Protein AF-A0A2H9L370-F1 (afdb_monomer)

Nearest PDB structures (foldseek):
  6zo7-assembly1_A  TM=7.876E-01  e=3.017E-03  Escherichia coli K-12
  7b5p-assembly1_B  TM=8.192E-01  e=6.310E-03  Escherichia coli
  7oul-assembly1_A  TM=7.999E-01  e=6.628E-03  Escherichia coli K-12
  8p1i-assembly1_A  TM=8.436E-01  e=2.760E-02  Klebsiella pneumoniae subsp. pneumoniae DSM 30104 = JCM 1662 = NBRC 14940
  7oum-assembly1_A  TM=6.818E-01  e=1.256E-02  Escherichia coli K-12

Radius of gyration: 19.91 Å; Cα contacts (8 Å, |Δi|>4): 125; chains: 1; bounding box: 57×33×61 Å

pLDDT: mean 86.35, std 9.6, range [51.0, 97.81]

Secondary structure (DSSP, 8-state):
---SS-----------HHHHHHHHHHHHHHHHHHHHHHHHHHHHHH--HHHHHHHHHHHHHHHHHHHHHHHHTT----HHHHHHHHHHHHHHHHHHHHHHHHHH--SS-TT--HHHHHHHHHHHHHHHHHHHHHHHHHHTTSGGGTTHHHHHHHHHHHHHIIIIIHHH-

Mean predicted aligned error: 7.17 Å

Solvent-accessible surface area (backbone atoms only — not comparable to full-atom values): 9519 Å² total; per-resi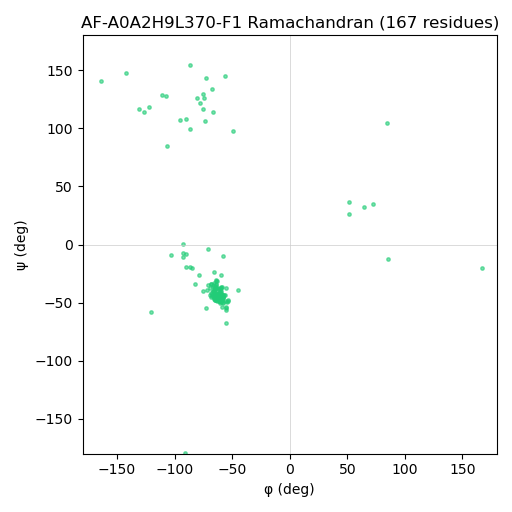due (Å²): 133,87,72,97,62,89,81,79,83,88,76,87,88,85,81,56,69,72,56,53,56,52,48,55,54,49,50,53,54,52,52,51,51,49,52,52,50,50,38,51,52,47,28,68,73,68,72,38,67,69,63,29,50,54,52,52,54,49,50,54,51,44,54,52,50,44,53,48,53,31,59,76,72,68,54,81,81,47,76,37,20,52,55,12,45,52,50,22,52,53,51,47,52,51,46,50,47,46,44,50,49,52,70,62,65,76,86,86,66,93,79,66,53,71,71,54,36,53,51,51,34,51,51,53,47,52,53,53,49,52,52,51,46,59,64,28,57,61,34,51,77,34,68,92,61,61,39,24,43,19,28,52,35,26,47,51,27,40,48,52,32,65,75,48,49,58,79,71,104

Structure (mmCIF, N/CA/C/O backbone):
data_AF-A0A2H9L370-F1
#
_entry.id   AF-A0A2H9L370-F1
#
loop_
_atom_site.group_PDB
_atom_site.id
_atom_site.type_symbol
_atom_site.label_atom_id
_atom_site.label_alt_id
_atom_site.label_comp_id
_atom_site.label_asym_id
_atom_site.label_entity_id
_atom_site.label_seq_id
_atom_site.pdbx_PDB_ins_code
_atom_site.Cartn_x
_atom_site.Cartn_y
_atom_site.Cartn_z
_atom_site.occupancy
_atom_site.B_iso_or_equiv
_atom_site.auth_seq_id
_atom_site.auth_comp_id
_atom_site.auth_asym_id
_atom_site.auth_atom_id
_atom_site.pdbx_PDB_model_num
ATOM 1 N N . GLY A 1 1 ? 30.162 -9.281 -32.960 1.00 61.22 1 GLY A N 1
ATOM 2 C CA . GLY A 1 1 ? 29.847 -10.563 -33.619 1.00 61.22 1 GLY A CA 1
ATOM 3 C C . GLY A 1 1 ? 28.522 -10.426 -34.332 1.00 61.22 1 GLY A C 1
ATOM 4 O O . GLY A 1 1 ? 27.653 -9.742 -33.803 1.00 61.22 1 GLY A O 1
ATOM 5 N N . SER A 1 2 ? 28.379 -10.988 -35.530 1.00 76.44 2 SER A N 1
ATOM 6 C CA . SER A 1 2 ? 27.114 -10.960 -36.270 1.00 76.44 2 SER A CA 1
ATOM 7 C C . SER A 1 2 ? 26.062 -11.806 -35.554 1.00 76.44 2 SER A C 1
ATOM 9 O O . SER A 1 2 ? 26.336 -12.918 -35.107 1.00 76.44 2 SER A O 1
ATOM 11 N N . LEU A 1 3 ? 24.856 -11.258 -35.418 1.00 77.12 3 LEU A N 1
ATOM 12 C CA . LEU A 1 3 ? 23.727 -11.979 -34.844 1.00 77.12 3 LEU A CA 1
ATOM 13 C C . LEU A 1 3 ? 23.202 -12.988 -35.882 1.00 77.12 3 LEU A C 1
ATOM 15 O O . LEU A 1 3 ? 22.948 -12.591 -37.020 1.00 77.12 3 LEU A O 1
ATOM 19 N N . PRO A 1 4 ? 23.022 -14.271 -35.519 1.00 82.19 4 PRO A N 1
ATOM 20 C CA . PRO A 1 4 ? 22.613 -15.327 -36.450 1.00 82.19 4 PRO A CA 1
ATOM 21 C C . PRO A 1 4 ? 21.152 -15.213 -36.920 1.00 82.19 4 PRO A C 1
ATOM 23 O O . PRO A 1 4 ? 20.717 -15.997 -37.759 1.00 82.19 4 PRO A O 1
ATOM 26 N N . VAL A 1 5 ? 20.381 -14.251 -36.397 1.00 85.88 5 VAL A N 1
ATOM 27 C CA . VAL A 1 5 ?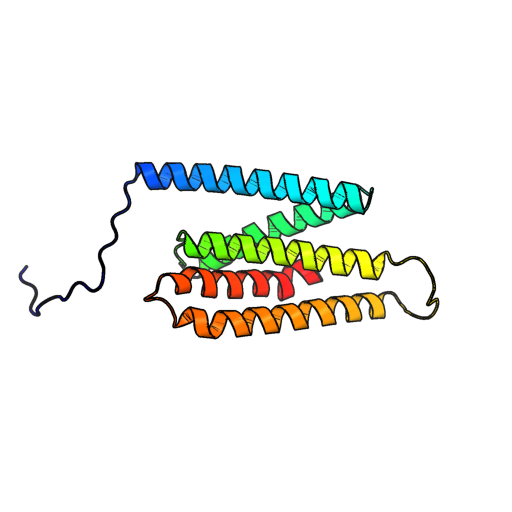 18.959 -14.053 -36.711 1.00 85.88 5 VAL A CA 1
ATOM 28 C C . VAL A 1 5 ? 18.640 -12.556 -36.766 1.00 85.88 5 VAL A C 1
ATOM 30 O O . VAL A 1 5 ? 19.231 -11.761 -36.032 1.00 85.88 5 VAL A O 1
ATOM 33 N N . LYS A 1 6 ? 17.688 -12.160 -37.622 1.00 79.38 6 LYS A N 1
ATOM 34 C CA . LYS A 1 6 ? 17.184 -10.780 -37.679 1.00 79.38 6 LYS A CA 1
ATOM 35 C C . LYS A 1 6 ? 16.438 -10.445 -36.384 1.00 79.38 6 LYS A C 1
ATOM 37 O O . LYS A 1 6 ? 15.387 -11.012 -36.102 1.00 79.38 6 LYS A O 1
ATOM 42 N N . LEU A 1 7 ? 16.988 -9.513 -35.613 1.00 80.81 7 LEU A N 1
ATOM 43 C CA . LEU A 1 7 ? 16.356 -8.965 -34.416 1.00 80.81 7 LEU A CA 1
ATOM 44 C C . LEU A 1 7 ? 15.239 -7.999 -34.823 1.00 80.81 7 LEU A C 1
ATOM 46 O O . LEU A 1 7 ? 15.505 -6.968 -35.435 1.00 80.81 7 LEU A O 1
ATOM 50 N N . ASN A 1 8 ? 13.998 -8.327 -34.463 1.00 80.50 8 ASN A N 1
ATOM 51 C CA . ASN A 1 8 ? 12.894 -7.372 -34.488 1.00 80.50 8 ASN A CA 1
ATOM 52 C C . ASN A 1 8 ? 12.823 -6.690 -33.125 1.00 80.50 8 ASN A C 1
ATOM 54 O O . ASN A 1 8 ? 12.455 -7.307 -32.124 1.00 80.50 8 ASN A O 1
ATOM 58 N N . ILE A 1 9 ? 13.210 -5.419 -33.085 1.00 75.62 9 ILE A N 1
ATOM 59 C CA . ILE A 1 9 ? 13.146 -4.610 -31.873 1.00 75.62 9 ILE A CA 1
ATOM 60 C C . ILE A 1 9 ? 11.675 -4.269 -31.619 1.00 75.62 9 ILE A C 1
ATOM 62 O O . ILE A 1 9 ? 11.087 -3.463 -32.333 1.00 75.62 9 ILE A O 1
ATOM 66 N N . VAL A 1 10 ? 11.078 -4.912 -30.614 1.00 78.25 10 VAL A N 1
ATOM 67 C CA . VAL A 1 10 ? 9.661 -4.726 -30.252 1.00 78.25 10 VAL A CA 1
ATOM 68 C C . VAL A 1 10 ? 9.424 -3.351 -29.619 1.00 78.25 10 VAL A C 1
ATOM 70 O O . VAL A 1 10 ? 8.374 -2.751 -29.831 1.00 78.25 10 VAL A O 1
ATOM 73 N N . LYS A 1 11 ? 10.395 -2.846 -28.847 1.00 63.75 11 LYS A N 1
ATOM 74 C CA . LYS A 1 11 ? 10.346 -1.526 -28.210 1.00 63.75 11 LYS A CA 1
ATOM 75 C C . LYS A 1 11 ? 11.743 -1.105 -27.744 1.00 63.75 11 LYS A C 1
ATOM 77 O O . LYS A 1 11 ? 12.469 -1.936 -27.204 1.00 63.75 11 LYS A O 1
ATOM 82 N N . THR A 1 12 ? 12.082 0.174 -27.905 1.00 72.31 12 THR A N 1
ATOM 83 C CA . THR A 1 12 ? 13.287 0.788 -27.325 1.00 72.31 12 THR A CA 1
ATOM 84 C C . THR A 1 12 ? 12.870 2.020 -26.546 1.00 72.31 12 THR A C 1
ATOM 86 O O . THR A 1 12 ? 12.420 2.996 -27.141 1.00 72.31 12 THR A O 1
ATOM 89 N N . ASP A 1 13 ? 13.047 1.980 -25.231 1.00 69.25 13 ASP A N 1
ATOM 90 C CA . ASP A 1 13 ? 12.846 3.131 -24.360 1.00 69.25 13 ASP A CA 1
ATOM 91 C C . ASP A 1 13 ? 14.220 3.626 -23.885 1.00 69.25 13 ASP A C 1
ATOM 93 O O . ASP A 1 13 ? 15.030 2.845 -23.386 1.00 69.25 13 ASP A O 1
ATOM 97 N N . ALA A 1 14 ? 14.496 4.920 -24.051 1.00 74.31 14 ALA A N 1
ATOM 98 C CA . ALA A 1 14 ? 15.712 5.561 -23.558 1.00 74.31 14 ALA A CA 1
ATOM 99 C C . ALA A 1 14 ? 15.328 6.705 -22.616 1.00 74.31 14 ALA A C 1
ATOM 101 O O . ALA A 1 14 ? 14.663 7.658 -23.021 1.00 74.31 14 ALA A O 1
ATOM 102 N N . ILE A 1 15 ? 15.747 6.610 -21.354 1.00 75.81 15 ILE A N 1
ATOM 103 C CA . ILE A 1 15 ? 15.505 7.632 -20.330 1.00 75.81 15 ILE A CA 1
ATOM 104 C C . ILE A 1 15 ? 16.846 8.279 -19.996 1.00 75.81 15 ILE A C 1
ATOM 106 O O . ILE A 1 15 ? 17.822 7.583 -19.718 1.00 75.81 15 ILE A O 1
ATOM 110 N N . SER A 1 16 ? 16.915 9.612 -20.027 1.00 83.56 16 SER A N 1
ATOM 111 C CA . SER A 1 16 ? 18.153 10.310 -19.681 1.00 83.56 16 SER A CA 1
ATOM 112 C C . SER A 1 16 ? 18.413 10.248 -18.166 1.00 83.56 16 SER A C 1
ATOM 114 O O . SER A 1 16 ? 17.469 10.375 -17.378 1.00 83.56 16 SER A O 1
ATOM 116 N N . PRO A 1 17 ? 19.679 10.113 -17.722 1.00 83.19 17 PRO A N 1
ATOM 117 C CA . PRO A 1 17 ? 20.014 10.070 -16.295 1.00 83.19 17 PRO A CA 1
ATOM 118 C C . PRO A 1 17 ? 19.493 11.283 -15.509 1.00 83.19 17 PRO A C 1
ATOM 120 O O . PRO A 1 17 ? 18.991 11.139 -14.397 1.00 83.19 17 PRO A O 1
ATOM 123 N N . ALA A 1 18 ? 19.527 12.470 -16.125 1.00 86.00 18 ALA A N 1
ATOM 124 C CA . ALA A 1 18 ? 19.007 13.702 -15.533 1.00 86.00 18 ALA A CA 1
ATOM 125 C C . ALA A 1 18 ? 17.484 13.662 -15.299 1.00 86.00 18 ALA A C 1
ATOM 127 O O . ALA A 1 18 ? 16.997 14.240 -14.326 1.00 86.00 18 ALA A O 1
ATOM 128 N N . LEU A 1 19 ? 16.723 12.983 -16.169 1.00 81.38 19 LEU A N 1
ATOM 129 C CA . LEU A 1 19 ? 15.296 12.747 -15.941 1.00 81.38 19 LEU A CA 1
ATOM 130 C C . LEU A 1 19 ? 15.101 11.794 -14.761 1.00 81.38 19 LEU A C 1
ATOM 132 O O . LEU A 1 19 ? 14.298 12.090 -13.884 1.00 81.38 19 LEU A O 1
ATOM 136 N N . GLY A 1 20 ? 15.877 10.706 -14.701 1.00 80.50 20 GLY A N 1
ATOM 137 C CA . GLY A 1 20 ? 15.849 9.735 -13.601 1.00 80.50 20 GLY A CA 1
ATOM 138 C C . GLY A 1 20 ? 16.054 10.374 -12.225 1.00 80.50 20 GLY A C 1
ATOM 139 O O . GLY A 1 20 ? 15.245 10.171 -11.320 1.00 80.50 20 GLY A O 1
ATOM 140 N N . GLU A 1 21 ? 17.080 11.214 -12.073 1.00 84.25 21 GLU A N 1
ATOM 141 C CA . GLU A 1 21 ? 17.347 11.907 -10.804 1.00 84.25 21 GLU A CA 1
ATOM 142 C C . GLU A 1 21 ? 16.198 12.851 -10.409 1.00 84.25 21 GLU A C 1
ATOM 144 O O . GLU A 1 21 ? 15.765 12.873 -9.252 1.00 84.25 21 GLU A O 1
ATOM 149 N N . LYS A 1 22 ? 15.655 13.599 -11.380 1.00 85.69 22 LYS A N 1
ATOM 150 C CA . LYS A 1 22 ? 14.474 14.444 -11.159 1.00 85.69 22 LYS A CA 1
ATOM 151 C C . LYS A 1 22 ? 13.256 13.620 -10.746 1.00 85.69 22 LYS A C 1
ATOM 153 O O . LYS A 1 22 ? 12.515 14.061 -9.871 1.00 85.69 22 LYS A O 1
ATOM 158 N N . PHE A 1 23 ? 13.054 12.435 -11.321 1.00 80.25 23 PHE A N 1
ATOM 159 C CA . PHE A 1 23 ? 11.944 11.558 -10.949 1.00 80.25 23 PHE A CA 1
ATOM 160 C C . PHE A 1 23 ? 12.033 11.103 -9.500 1.00 80.25 23 PHE A C 1
ATOM 162 O O . PHE A 1 23 ? 11.042 11.215 -8.784 1.00 80.25 23 PHE A O 1
ATOM 169 N N . VAL A 1 24 ? 13.207 10.658 -9.049 1.00 80.00 24 VAL A N 1
ATOM 170 C CA . VAL A 1 24 ? 13.396 10.233 -7.655 1.00 80.00 24 VAL A CA 1
ATOM 171 C C . VAL A 1 24 ? 13.106 11.394 -6.703 1.00 80.00 24 VAL A C 1
ATOM 173 O O . VAL A 1 24 ? 12.309 11.245 -5.777 1.00 80.00 24 VAL A O 1
ATOM 176 N N . LYS A 1 25 ? 13.670 12.579 -6.969 1.00 85.81 25 LYS A N 1
ATOM 177 C CA . LYS A 1 25 ? 13.423 13.784 -6.157 1.00 85.81 25 LYS A CA 1
ATOM 178 C C . LYS A 1 25 ? 11.938 14.155 -6.104 1.00 85.81 25 LYS A C 1
ATOM 180 O O . LYS A 1 25 ? 11.407 14.405 -5.023 1.00 85.81 25 LYS A O 1
ATOM 185 N N . ASN A 1 26 ? 11.258 14.143 -7.249 1.00 84.44 26 ASN A N 1
ATOM 186 C CA . ASN A 1 26 ? 9.833 14.456 -7.324 1.00 84.44 26 ASN A CA 1
ATOM 187 C C . ASN A 1 26 ? 8.975 13.405 -6.609 1.00 84.44 26 ASN A C 1
ATOM 189 O O . ASN A 1 26 ? 8.030 13.776 -5.921 1.00 84.44 26 ASN A O 1
ATOM 193 N N . ALA A 1 27 ? 9.305 12.116 -6.728 1.00 79.25 27 ALA A N 1
ATOM 194 C CA . ALA A 1 27 ? 8.589 11.040 -6.048 1.00 79.25 27 ALA A CA 1
ATOM 195 C C . ALA A 1 27 ? 8.666 11.193 -4.522 1.00 79.25 27 ALA A C 1
ATOM 197 O O . ALA A 1 27 ? 7.640 11.095 -3.850 1.00 79.25 27 ALA A O 1
ATOM 198 N N . PHE A 1 28 ? 9.846 11.520 -3.981 1.00 82.19 28 PHE A N 1
ATOM 199 C CA . PHE A 1 28 ? 10.003 11.822 -2.555 1.00 82.19 28 PHE A CA 1
ATOM 200 C C . PHE A 1 28 ? 9.178 13.038 -2.125 1.00 82.19 28 PHE A C 1
ATOM 202 O O . PHE A 1 28 ? 8.483 12.981 -1.112 1.00 82.19 28 PHE A O 1
ATOM 209 N N . PHE A 1 29 ? 9.221 14.126 -2.898 1.00 85.25 29 PHE A N 1
ATOM 210 C CA . PHE A 1 29 ? 8.477 15.344 -2.578 1.00 85.25 29 PHE A CA 1
ATOM 211 C C . PHE A 1 29 ? 6.955 15.124 -2.601 1.00 85.25 29 PHE A C 1
ATOM 213 O O . PHE A 1 29 ? 6.257 15.508 -1.664 1.00 85.25 29 PHE A O 1
ATOM 220 N N . ILE A 1 30 ? 6.443 14.454 -3.637 1.00 83.38 30 ILE A N 1
ATOM 221 C CA . ILE A 1 30 ? 5.019 14.118 -3.769 1.00 83.38 30 ILE A CA 1
ATOM 222 C C . ILE A 1 30 ? 4.589 13.153 -2.660 1.00 83.38 30 ILE A C 1
ATOM 224 O O . ILE A 1 30 ? 3.546 13.366 -2.047 1.00 83.38 30 ILE A O 1
ATOM 228 N N . GLY A 1 31 ? 5.394 12.128 -2.363 1.00 79.75 31 GLY A N 1
ATOM 229 C CA . GLY A 1 31 ? 5.116 11.184 -1.280 1.00 79.75 31 GLY A CA 1
ATOM 230 C C . GLY A 1 31 ? 5.023 11.876 0.082 1.00 79.75 31 GLY A C 1
ATOM 231 O O . GLY A 1 31 ? 4.083 11.630 0.836 1.00 79.75 31 GLY A O 1
ATOM 232 N N . PHE A 1 32 ? 5.939 12.806 0.366 1.00 84.12 32 PHE A N 1
ATOM 233 C CA . PHE A 1 32 ? 5.895 13.614 1.585 1.00 84.12 32 PHE A CA 1
ATOM 234 C C . PHE A 1 32 ? 4.625 14.473 1.663 1.00 84.12 32 PHE A C 1
ATOM 236 O O . PHE A 1 32 ? 3.931 14.451 2.679 1.00 84.12 32 PHE A O 1
ATOM 243 N N . LEU A 1 33 ? 4.277 15.184 0.584 1.00 86.69 33 LEU A N 1
ATOM 244 C CA . LEU A 1 33 ? 3.048 15.982 0.532 1.00 86.69 33 LEU A CA 1
ATOM 245 C C . LEU A 1 33 ? 1.787 15.128 0.707 1.00 86.69 33 LEU A C 1
ATOM 247 O O . LEU A 1 33 ? 0.861 15.559 1.391 1.00 86.69 33 LEU A O 1
ATOM 251 N N . ALA A 1 34 ? 1.754 13.922 0.136 1.00 83.12 34 ALA A N 1
ATOM 252 C CA . ALA A 1 34 ? 0.637 12.997 0.294 1.00 83.12 34 ALA A CA 1
ATOM 253 C C . ALA A 1 34 ? 0.466 12.562 1.758 1.00 83.12 34 ALA A C 1
ATOM 255 O O . ALA A 1 34 ? -0.644 12.634 2.283 1.00 83.12 34 ALA A O 1
ATOM 256 N N . ILE A 1 35 ? 1.556 12.193 2.444 1.00 82.19 35 ILE A N 1
ATOM 257 C CA . ILE A 1 35 ? 1.523 11.824 3.870 1.00 82.19 35 ILE A CA 1
ATOM 258 C C . ILE A 1 35 ? 1.029 12.996 4.726 1.00 82.19 35 ILE A C 1
ATOM 260 O O . ILE A 1 35 ? 0.164 12.812 5.583 1.00 82.19 35 ILE A O 1
ATOM 264 N N . VAL A 1 36 ? 1.537 14.209 4.483 1.00 85.19 36 VAL A N 1
ATOM 265 C CA . VAL A 1 36 ? 1.105 15.412 5.214 1.00 85.19 36 VAL A CA 1
ATOM 266 C C . VAL A 1 36 ? -0.369 15.722 4.948 1.00 85.19 36 VAL A C 1
ATOM 268 O O . VAL A 1 36 ? -1.109 16.003 5.888 1.00 85.19 36 VAL A O 1
ATOM 271 N N . GLY A 1 37 ? -0.814 15.639 3.692 1.00 87.19 37 GLY A N 1
ATOM 272 C CA . GLY A 1 37 ? -2.205 15.885 3.313 1.00 87.19 37 GLY A CA 1
ATOM 273 C C . GLY A 1 37 ? -3.173 14.891 3.956 1.00 87.19 37 GLY A C 1
ATOM 274 O O . GLY A 1 37 ? -4.171 15.304 4.547 1.00 87.19 37 GLY A O 1
ATOM 275 N N . VAL A 1 38 ? -2.845 13.596 3.909 1.00 84.62 38 VAL A N 1
ATOM 276 C CA . VAL A 1 38 ? -3.623 12.538 4.571 1.00 84.62 38 VAL A CA 1
ATOM 277 C C . VAL A 1 38 ? -3.672 12.766 6.079 1.00 84.62 38 VAL A C 1
ATOM 279 O O . VAL A 1 38 ? -4.758 12.785 6.653 1.00 84.62 38 VAL A O 1
ATOM 282 N N . SER A 1 39 ? -2.516 12.992 6.709 1.00 82.75 39 SER A N 1
ATOM 283 C CA . SER A 1 39 ? -2.408 13.273 8.146 1.00 82.75 39 SER A CA 1
ATOM 284 C C . SER A 1 39 ? -3.307 14.435 8.563 1.00 82.75 39 SER A C 1
ATOM 286 O O . SER A 1 39 ? -4.085 14.323 9.509 1.00 82.75 39 SER A O 1
ATOM 288 N N . LEU A 1 40 ? -3.265 15.536 7.811 1.00 86.94 40 LEU A N 1
ATOM 289 C CA . LEU A 1 40 ? -4.054 16.724 8.106 1.00 86.94 40 LEU A CA 1
ATOM 290 C C . LEU A 1 40 ? -5.558 16.450 7.998 1.00 86.94 40 LEU A C 1
ATOM 292 O O . LEU A 1 40 ? -6.307 16.827 8.896 1.00 86.94 40 LEU A O 1
ATOM 296 N N . ILE A 1 41 ? -6.006 15.764 6.945 1.00 86.81 41 ILE A N 1
ATOM 297 C CA . ILE A 1 41 ? -7.425 15.419 6.771 1.00 86.81 41 ILE A CA 1
ATOM 298 C C . ILE A 1 41 ? -7.901 14.479 7.885 1.00 86.81 41 ILE A C 1
ATOM 300 O O . ILE A 1 41 ? -8.925 14.746 8.515 1.00 86.81 41 ILE A O 1
ATOM 304 N N . VAL A 1 42 ? -7.145 13.418 8.176 1.00 84.50 42 VAL A N 1
ATOM 305 C CA . VAL A 1 42 ? -7.461 12.462 9.248 1.00 84.50 42 VAL A CA 1
ATOM 306 C C . VAL A 1 42 ? -7.531 13.176 10.598 1.00 84.50 42 VAL A C 1
ATOM 308 O O . VAL A 1 42 ? -8.496 13.004 11.346 1.00 84.50 42 VAL A O 1
ATOM 311 N N . PHE A 1 43 ? -6.558 14.034 10.900 1.00 85.00 43 PHE A N 1
ATOM 312 C CA . PHE A 1 43 ? -6.559 14.816 12.130 1.00 85.00 43 PHE A CA 1
ATOM 313 C C . PHE A 1 43 ? -7.779 15.743 12.227 1.00 85.00 43 PHE A C 1
ATOM 315 O O . PHE A 1 43 ? -8.398 15.818 13.290 1.00 85.00 43 PHE A O 1
ATOM 322 N N . LEU A 1 44 ? -8.169 16.414 11.138 1.00 86.56 44 LEU A N 1
ATOM 323 C CA . LEU A 1 44 ? -9.340 17.297 11.124 1.00 86.56 44 LEU A CA 1
ATOM 324 C C . LEU A 1 44 ? -10.658 16.544 11.359 1.00 86.56 44 LEU A C 1
ATOM 326 O O . LEU A 1 44 ? -11.532 17.068 12.055 1.00 86.56 44 LEU A O 1
ATOM 330 N N . ILE A 1 45 ? -10.790 15.333 10.810 1.00 83.06 45 ILE A N 1
ATOM 331 C CA . ILE A 1 45 ? -11.991 14.495 10.947 1.00 83.06 45 ILE A CA 1
ATOM 332 C C . ILE A 1 45 ? -12.090 13.923 12.364 1.00 83.06 45 ILE A C 1
ATOM 334 O O . ILE A 1 45 ? -13.092 14.122 13.051 1.00 83.06 45 ILE A O 1
ATOM 338 N N . TYR A 1 46 ? -11.041 13.243 12.829 1.00 82.88 46 TYR A N 1
ATOM 339 C CA . TYR A 1 46 ? -11.080 12.509 14.096 1.00 82.88 46 TYR A CA 1
ATOM 340 C C . TYR A 1 46 ? -10.779 13.381 15.318 1.00 82.88 46 TYR A C 1
ATOM 342 O O . TYR A 1 46 ? -11.112 12.999 16.442 1.00 82.88 46 TYR A O 1
ATOM 350 N N . ARG A 1 47 ? -10.125 14.536 15.124 1.00 82.38 47 ARG A N 1
ATOM 351 C CA . ARG A 1 47 ? -9.656 15.454 16.182 1.00 82.38 47 ARG A CA 1
ATOM 352 C C . ARG A 1 47 ? -8.833 14.763 17.277 1.00 82.38 47 ARG A C 1
ATOM 354 O O . ARG A 1 47 ? -8.795 15.216 18.419 1.00 82.38 47 ARG A O 1
ATOM 361 N N . ARG A 1 48 ? -8.182 13.649 16.933 1.00 82.69 48 ARG A N 1
ATOM 362 C CA . ARG A 1 48 ? -7.380 12.807 17.829 1.00 82.69 48 ARG A CA 1
ATOM 363 C C . ARG A 1 48 ? -6.032 12.537 17.183 1.00 82.69 48 ARG A C 1
ATOM 365 O O . ARG A 1 48 ? -5.954 11.898 16.137 1.00 82.69 48 ARG A O 1
ATOM 372 N N . ILE A 1 49 ? -4.975 13.013 17.834 1.00 83.88 49 ILE A N 1
ATOM 373 C CA . ILE A 1 49 ? -3.594 12.882 17.351 1.00 83.88 49 ILE A CA 1
ATOM 374 C C . ILE A 1 49 ? -3.168 11.409 17.306 1.00 83.88 49 ILE A C 1
ATOM 376 O O . ILE A 1 49 ? -2.490 11.000 16.372 1.00 83.88 49 ILE A O 1
ATOM 380 N N . GLU A 1 50 ? -3.620 10.608 18.272 1.00 87.06 50 GLU A N 1
ATOM 381 C CA . GLU A 1 50 ? -3.296 9.181 18.403 1.00 87.06 50 GLU A CA 1
ATOM 382 C C . GLU A 1 50 ? -3.636 8.391 17.129 1.00 87.06 50 GLU A C 1
ATOM 384 O O . GLU A 1 50 ? -2.784 7.694 16.591 1.00 87.06 50 GLU A O 1
ATOM 389 N N . ILE A 1 51 ? -4.849 8.568 16.594 1.00 85.19 51 ILE A N 1
ATOM 390 C CA . ILE A 1 51 ? -5.324 7.871 15.385 1.00 85.19 51 ILE A CA 1
ATOM 391 C C . ILE A 1 51 ? -4.515 8.310 14.164 1.00 85.19 51 ILE A C 1
ATOM 393 O O . ILE A 1 51 ? -4.069 7.482 13.373 1.00 85.19 51 ILE A O 1
ATOM 397 N N . SER A 1 52 ? -4.284 9.619 14.036 1.00 87.19 52 SER A N 1
ATOM 398 C CA . SER A 1 52 ? -3.508 10.172 12.929 1.00 87.19 52 SER A CA 1
ATOM 399 C C . SER A 1 52 ? -2.071 9.651 12.922 1.00 87.19 52 SER A C 1
ATOM 401 O O . SER A 1 52 ? -1.547 9.333 11.858 1.00 87.19 52 SER A O 1
ATOM 403 N N . LEU A 1 53 ? -1.428 9.548 14.090 1.00 89.25 53 LEU A N 1
ATOM 404 C CA . LEU A 1 53 ? -0.069 9.017 14.202 1.00 89.25 53 LEU A CA 1
ATOM 405 C C . LEU A 1 53 ? -0.012 7.528 13.860 1.00 89.25 53 LEU A C 1
ATOM 407 O O . LEU A 1 53 ? 0.867 7.133 13.093 1.00 89.25 53 LEU A O 1
ATOM 411 N N . SER A 1 54 ? -0.951 6.722 14.368 1.00 91.12 54 SER A N 1
ATOM 412 C CA . SER A 1 54 ? -1.020 5.293 14.040 1.00 91.12 54 SER A CA 1
ATOM 413 C C . SER A 1 54 ? -1.159 5.070 12.534 1.00 91.12 54 SER A C 1
ATOM 415 O O . SER A 1 54 ? -0.430 4.256 11.973 1.00 91.12 54 SER A O 1
ATOM 417 N N . ILE A 1 55 ? -2.017 5.846 11.862 1.00 90.62 55 ILE A N 1
ATOM 418 C CA . ILE A 1 55 ? -2.210 5.760 10.406 1.00 90.62 55 ILE A CA 1
ATOM 419 C C . ILE A 1 55 ? -0.902 6.044 9.656 1.00 90.62 55 ILE A C 1
ATOM 421 O O . ILE A 1 55 ? -0.480 5.272 8.796 1.00 90.62 55 ILE A O 1
ATOM 425 N N . ILE A 1 56 ? -0.207 7.127 10.013 1.00 89.81 56 ILE A N 1
ATOM 426 C CA . ILE A 1 56 ? 1.045 7.523 9.349 1.00 89.81 56 ILE A CA 1
ATOM 427 C C . ILE A 1 56 ? 2.130 6.459 9.530 1.00 89.81 56 ILE A C 1
ATOM 429 O O . ILE A 1 56 ? 2.815 6.114 8.566 1.00 89.81 56 ILE A O 1
ATOM 433 N N . ILE A 1 57 ? 2.292 5.937 10.748 1.00 92.19 57 ILE A N 1
ATOM 434 C CA . ILE A 1 57 ? 3.299 4.910 11.045 1.00 92.19 57 ILE A CA 1
ATOM 435 C C . ILE A 1 57 ? 3.028 3.655 10.210 1.00 92.19 57 ILE A C 1
ATOM 437 O O . ILE A 1 57 ? 3.951 3.128 9.582 1.00 92.19 57 ILE A O 1
ATOM 441 N N . THR A 1 58 ? 1.771 3.215 10.141 1.00 93.31 58 THR A N 1
ATOM 442 C CA . THR A 1 58 ? 1.390 2.034 9.362 1.00 93.31 58 THR A CA 1
ATOM 443 C C . THR A 1 58 ? 1.587 2.248 7.864 1.00 93.31 58 THR A C 1
ATOM 445 O O . THR A 1 58 ? 2.100 1.354 7.193 1.00 93.31 58 THR A O 1
ATOM 448 N N . VAL A 1 59 ? 1.270 3.433 7.334 1.00 91.06 59 VAL A N 1
ATOM 449 C CA . VAL A 1 59 ? 1.525 3.774 5.923 1.00 91.06 59 VAL A CA 1
ATOM 450 C C . VAL A 1 59 ? 3.020 3.749 5.600 1.00 91.06 59 VAL A C 1
ATOM 452 O O . VAL A 1 59 ? 3.421 3.188 4.581 1.00 91.06 59 VAL A O 1
ATOM 455 N N . ILE A 1 60 ? 3.870 4.314 6.462 1.00 91.44 60 ILE A N 1
ATOM 456 C CA . ILE A 1 60 ? 5.327 4.283 6.258 1.00 91.44 60 ILE A CA 1
ATOM 457 C C . ILE A 1 60 ? 5.833 2.835 6.256 1.00 91.44 60 ILE A C 1
ATOM 459 O O . ILE A 1 60 ? 6.602 2.454 5.370 1.00 91.44 60 ILE A O 1
ATOM 463 N N . ALA A 1 61 ? 5.377 2.017 7.209 1.00 94.00 61 ALA A N 1
ATOM 464 C CA . ALA A 1 61 ? 5.724 0.601 7.266 1.00 94.00 61 ALA A CA 1
ATOM 465 C C . ALA A 1 61 ? 5.259 -0.155 6.010 1.00 94.00 61 ALA A C 1
ATOM 467 O O . ALA A 1 61 ? 6.020 -0.943 5.451 1.00 94.00 61 ALA A O 1
ATOM 468 N N . GLU A 1 62 ? 4.051 0.122 5.518 1.00 94.25 62 GLU A N 1
ATOM 469 C CA . GLU A 1 62 ? 3.521 -0.468 4.288 1.00 94.25 62 GLU A CA 1
ATOM 470 C C . GLU A 1 62 ? 4.389 -0.134 3.075 1.00 94.25 62 GLU A C 1
ATOM 472 O O . GLU A 1 62 ? 4.768 -1.039 2.333 1.00 94.25 62 GLU A O 1
ATOM 477 N N . VAL A 1 63 ? 4.783 1.130 2.899 1.00 91.62 63 VAL A N 1
ATOM 478 C CA . VAL A 1 63 ? 5.678 1.524 1.800 1.00 91.62 63 VAL A CA 1
ATOM 479 C C . VAL A 1 63 ? 7.004 0.770 1.877 1.00 91.62 63 VAL A C 1
ATOM 481 O O . VAL A 1 63 ? 7.465 0.242 0.864 1.00 91.62 63 VAL A O 1
ATOM 484 N N . ILE A 1 64 ? 7.601 0.663 3.067 1.00 93.69 64 ILE A N 1
ATOM 485 C CA . ILE A 1 64 ? 8.849 -0.087 3.268 1.00 93.69 64 ILE A CA 1
ATOM 486 C C . ILE A 1 64 ? 8.663 -1.562 2.895 1.00 93.69 64 ILE A C 1
ATOM 488 O O . ILE A 1 64 ? 9.514 -2.122 2.205 1.00 93.69 64 ILE A O 1
ATOM 492 N N . LEU A 1 65 ? 7.557 -2.191 3.300 1.00 95.25 65 LEU A N 1
ATOM 493 C CA . LEU A 1 65 ? 7.275 -3.590 2.976 1.00 95.25 65 LEU A CA 1
ATOM 494 C C . LEU A 1 65 ? 7.067 -3.801 1.474 1.00 95.25 65 LEU A C 1
ATOM 496 O O . LEU A 1 65 ? 7.604 -4.758 0.921 1.00 95.25 65 LEU A O 1
ATOM 500 N N . ILE A 1 66 ? 6.351 -2.904 0.794 1.00 93.06 66 ILE A N 1
ATOM 501 C CA . ILE A 1 66 ? 6.146 -2.978 -0.660 1.00 93.06 66 ILE A CA 1
ATOM 502 C C . ILE A 1 66 ? 7.485 -2.878 -1.395 1.00 93.06 66 ILE A C 1
ATOM 504 O O . ILE A 1 66 ? 7.770 -3.693 -2.276 1.00 93.06 66 ILE A O 1
ATOM 508 N N . LEU A 1 67 ? 8.329 -1.916 -1.011 1.00 92.19 67 LEU A N 1
ATOM 509 C CA . LEU A 1 67 ? 9.672 -1.764 -1.575 1.00 92.19 67 LEU A CA 1
ATOM 510 C C . LEU A 1 67 ? 10.568 -2.965 -1.243 1.00 92.19 67 LEU A C 1
ATOM 512 O O . LEU A 1 67 ? 11.331 -3.410 -2.098 1.00 92.19 67 LEU A O 1
ATOM 516 N N . GLY A 1 68 ? 10.446 -3.527 -0.039 1.00 94.12 68 GLY A N 1
ATOM 517 C CA . GLY A 1 68 ? 11.149 -4.737 0.378 1.00 94.12 68 GLY A CA 1
ATOM 518 C C . GLY A 1 68 ? 10.765 -5.948 -0.471 1.00 94.12 68 GLY A C 1
ATOM 519 O O . GLY A 1 68 ? 11.642 -6.644 -0.977 1.00 94.12 68 GLY A O 1
ATOM 520 N N . VAL A 1 69 ? 9.468 -6.166 -0.708 1.00 93.69 69 VAL A N 1
ATOM 521 C CA . VAL A 1 69 ? 8.984 -7.233 -1.598 1.00 93.69 69 VAL A CA 1
ATOM 522 C C . VAL A 1 69 ? 9.481 -7.014 -3.024 1.00 93.69 69 VAL A C 1
ATOM 524 O O . VAL A 1 69 ? 9.979 -7.958 -3.635 1.00 93.69 69 VAL A O 1
ATOM 527 N N . ALA A 1 70 ? 9.408 -5.782 -3.538 1.00 90.56 70 ALA A N 1
ATOM 528 C CA . ALA A 1 70 ? 9.925 -5.448 -4.863 1.00 90.56 70 ALA A CA 1
ATOM 529 C C . ALA A 1 70 ? 11.430 -5.749 -4.982 1.00 90.56 70 ALA A C 1
ATOM 531 O O . ALA A 1 70 ? 11.855 -6.353 -5.967 1.00 90.56 70 ALA A O 1
ATOM 532 N N . ALA A 1 71 ? 12.221 -5.406 -3.962 1.00 91.75 71 ALA A N 1
ATOM 533 C CA . ALA A 1 71 ? 13.649 -5.705 -3.914 1.00 91.75 71 ALA A CA 1
ATOM 534 C C . ALA A 1 71 ? 13.932 -7.217 -3.868 1.00 91.75 71 ALA A C 1
ATOM 536 O O . ALA A 1 71 ? 14.815 -7.688 -4.583 1.00 91.75 71 ALA A O 1
ATOM 537 N N . LEU A 1 72 ? 13.165 -7.988 -3.088 1.00 93.69 72 LEU A N 1
ATOM 538 C CA . LEU A 1 72 ? 13.337 -9.443 -2.965 1.00 93.69 72 LEU A CA 1
ATOM 539 C C . LEU A 1 72 ? 13.092 -10.186 -4.282 1.00 93.69 72 LEU A C 1
ATOM 541 O O . LEU A 1 72 ? 13.785 -11.158 -4.575 1.00 93.69 72 LEU A O 1
ATOM 545 N N . ILE A 1 73 ? 12.121 -9.738 -5.078 1.00 91.50 73 ILE A N 1
ATOM 546 C CA . ILE A 1 73 ? 11.785 -10.373 -6.362 1.00 91.50 73 ILE A CA 1
ATOM 547 C C . ILE A 1 73 ? 12.534 -9.753 -7.555 1.00 91.50 73 ILE A C 1
ATOM 549 O O . ILE A 1 73 ? 12.316 -10.171 -8.691 1.00 91.50 73 ILE A O 1
ATOM 553 N N . GLY A 1 74 ? 13.385 -8.747 -7.323 1.00 87.62 74 GLY A N 1
ATOM 554 C CA . GLY A 1 74 ? 14.091 -8.023 -8.384 1.00 87.62 74 GLY A CA 1
ATOM 555 C C . GLY A 1 74 ? 13.159 -7.232 -9.312 1.00 87.62 74 GLY A C 1
ATOM 556 O O . GLY A 1 74 ? 13.428 -7.115 -10.508 1.00 87.62 74 GLY A O 1
ATOM 557 N N . TRP A 1 75 ? 12.038 -6.727 -8.791 1.00 87.75 75 TRP A N 1
ATOM 558 C CA . TRP A 1 75 ? 11.071 -5.958 -9.571 1.00 87.75 75 TRP A CA 1
ATOM 559 C C . TRP A 1 75 ? 11.557 -4.528 -9.796 1.00 87.75 75 TRP A C 1
ATOM 561 O O . TRP A 1 75 ? 11.769 -3.772 -8.849 1.00 87.75 75 TRP A O 1
ATOM 571 N N . ASN A 1 76 ? 11.683 -4.133 -11.062 1.00 84.06 76 ASN A N 1
ATOM 572 C CA . ASN A 1 76 ? 12.021 -2.760 -11.416 1.00 84.06 76 ASN A CA 1
ATOM 573 C C . ASN A 1 76 ? 10.812 -1.845 -11.205 1.00 84.06 76 ASN A C 1
ATOM 575 O O . ASN A 1 76 ? 9.738 -2.078 -11.758 1.00 84.06 76 ASN A O 1
ATOM 579 N N . ILE A 1 77 ? 11.007 -0.778 -10.433 1.00 84.00 77 ILE A N 1
ATOM 580 C CA . ILE A 1 77 ? 9.977 0.227 -10.179 1.00 84.00 77 ILE A CA 1
ATOM 581 C C . ILE A 1 77 ? 10.038 1.273 -11.291 1.00 84.00 77 ILE A C 1
ATOM 583 O O . ILE A 1 77 ? 10.881 2.170 -11.280 1.00 84.00 77 ILE A O 1
ATOM 587 N N . ASP A 1 78 ? 9.145 1.136 -12.266 1.00 85.31 78 ASP A N 1
ATOM 588 C CA . ASP A 1 78 ? 8.902 2.144 -13.292 1.00 85.31 78 ASP A CA 1
ATOM 589 C C . ASP A 1 78 ? 7.796 3.131 -12.866 1.00 85.31 78 ASP A C 1
ATOM 591 O O . ASP A 1 78 ? 7.234 3.060 -11.772 1.00 85.31 78 ASP A O 1
ATOM 595 N N . ILE A 1 79 ? 7.476 4.089 -13.737 1.00 83.31 79 ILE A N 1
ATOM 596 C CA . ILE A 1 79 ? 6.470 5.127 -13.455 1.00 83.31 79 ILE A CA 1
ATOM 597 C C . ILE A 1 79 ? 5.092 4.505 -13.175 1.00 83.31 79 ILE A C 1
ATOM 599 O O . ILE A 1 79 ? 4.365 4.969 -12.295 1.00 83.31 79 ILE A O 1
ATOM 603 N N . ALA A 1 80 ? 4.742 3.438 -13.895 1.00 88.12 80 ALA A N 1
ATOM 604 C CA . ALA A 1 80 ? 3.483 2.732 -13.707 1.00 88.12 80 ALA A CA 1
ATOM 605 C C . ALA A 1 80 ? 3.445 2.027 -12.340 1.00 88.12 80 ALA A C 1
ATOM 607 O O . ALA A 1 80 ? 2.445 2.123 -11.627 1.00 88.12 80 ALA A O 1
ATOM 608 N N . ALA A 1 81 ? 4.542 1.385 -11.934 1.00 89.44 81 ALA A N 1
ATOM 609 C CA . ALA A 1 81 ? 4.681 0.778 -10.616 1.00 89.44 81 ALA A CA 1
ATOM 610 C C . ALA A 1 81 ? 4.534 1.813 -9.488 1.00 89.44 81 ALA A C 1
ATOM 612 O O . ALA A 1 81 ? 3.809 1.554 -8.530 1.00 89.44 81 ALA A O 1
ATOM 613 N N . ILE A 1 82 ? 5.130 3.007 -9.617 1.00 88.31 82 ILE A N 1
ATOM 614 C CA . ILE A 1 82 ? 4.974 4.093 -8.626 1.00 88.31 82 ILE A CA 1
ATOM 615 C C . ILE A 1 82 ? 3.500 4.471 -8.452 1.00 88.31 82 ILE A C 1
ATOM 617 O O . ILE A 1 82 ? 3.028 4.590 -7.322 1.00 88.31 82 ILE A O 1
ATOM 621 N N . ALA A 1 83 ? 2.749 4.611 -9.548 1.00 89.44 83 ALA A N 1
ATOM 622 C CA . ALA A 1 83 ? 1.311 4.863 -9.465 1.00 89.44 83 ALA A CA 1
ATOM 623 C C . ALA A 1 83 ? 0.576 3.728 -8.726 1.00 89.44 83 ALA A C 1
ATOM 625 O O . ALA A 1 83 ? -0.332 3.992 -7.937 1.00 89.44 83 ALA A O 1
ATOM 626 N N . GLY A 1 84 ? 1.009 2.479 -8.913 1.00 92.62 84 GLY A N 1
ATOM 627 C CA . GLY A 1 84 ? 0.464 1.332 -8.190 1.00 92.62 84 GLY A CA 1
ATOM 628 C C . GLY A 1 84 ? 0.733 1.381 -6.682 1.00 92.62 84 GLY A C 1
ATOM 629 O O . GLY A 1 84 ? -0.165 1.072 -5.899 1.00 92.62 84 GLY A O 1
ATOM 630 N N . ILE A 1 85 ? 1.921 1.842 -6.271 1.00 91.88 85 ILE A N 1
ATOM 631 C CA . ILE A 1 85 ? 2.265 2.081 -4.856 1.00 91.88 85 ILE A CA 1
ATOM 632 C C . ILE A 1 85 ? 1.364 3.170 -4.264 1.00 91.88 85 ILE A C 1
ATOM 634 O O . ILE A 1 85 ? 0.836 2.995 -3.171 1.00 91.88 85 ILE A O 1
ATOM 638 N N . ILE A 1 86 ? 1.144 4.272 -4.988 1.00 89.75 86 ILE A N 1
ATOM 639 C CA . ILE A 1 86 ? 0.274 5.368 -4.530 1.00 89.75 86 ILE A CA 1
ATOM 640 C C . ILE A 1 86 ? -1.158 4.870 -4.294 1.00 89.75 86 ILE A C 1
ATOM 642 O O . ILE A 1 86 ? -1.765 5.221 -3.283 1.00 89.75 86 ILE A O 1
ATOM 646 N N . ILE A 1 87 ? -1.684 4.016 -5.179 1.00 92.88 87 ILE A N 1
ATOM 647 C CA . ILE A 1 87 ? -2.999 3.392 -4.977 1.00 92.88 87 ILE A CA 1
ATOM 648 C C . ILE A 1 87 ? -3.012 2.497 -3.741 1.00 92.88 87 ILE A C 1
ATOM 650 O O . ILE A 1 87 ? -3.958 2.577 -2.960 1.00 92.88 87 ILE A O 1
ATOM 654 N N . ALA A 1 88 ? -1.976 1.679 -3.538 1.00 93.62 88 ALA A N 1
ATOM 655 C CA . ALA A 1 88 ? -1.886 0.829 -2.354 1.00 93.62 88 ALA A CA 1
ATOM 656 C C . ALA A 1 88 ? -1.914 1.665 -1.062 1.00 93.62 88 ALA A C 1
ATOM 658 O O . ALA A 1 88 ? -2.727 1.387 -0.182 1.00 93.62 88 ALA A O 1
ATOM 659 N N . ILE A 1 89 ? -1.132 2.751 -1.003 1.00 91.31 89 ILE A N 1
ATOM 660 C CA . ILE A 1 89 ? -1.128 3.696 0.125 1.00 91.31 89 ILE A CA 1
ATOM 661 C C . ILE A 1 89 ? -2.525 4.285 0.355 1.00 91.31 89 ILE A C 1
ATOM 663 O O . ILE A 1 89 ? -3.021 4.267 1.478 1.00 91.31 89 ILE A O 1
ATOM 667 N N . GLY A 1 90 ? -3.171 4.795 -0.699 1.00 91.06 90 GLY A N 1
ATOM 668 C CA . GLY A 1 90 ? -4.500 5.400 -0.591 1.00 91.06 90 GLY A CA 1
ATOM 669 C C . GLY A 1 90 ? -5.550 4.417 -0.075 1.00 91.06 90 GLY A C 1
ATOM 670 O O . GLY A 1 90 ? -6.296 4.747 0.842 1.00 91.06 90 GLY A O 1
ATOM 671 N N . SER A 1 91 ? -5.549 3.190 -0.605 1.00 93.88 91 SER A N 1
ATOM 672 C CA . SER A 1 91 ? -6.430 2.124 -0.114 1.00 93.88 91 SER A CA 1
ATOM 673 C C . SER A 1 91 ? -6.127 1.734 1.335 1.00 93.88 91 SER A C 1
ATOM 675 O O . SER A 1 91 ? -7.043 1.464 2.097 1.00 93.88 91 SER A O 1
ATOM 677 N N . GLY A 1 92 ? -4.858 1.761 1.755 1.00 93.75 92 GLY A N 1
ATOM 678 C CA . GLY A 1 92 ? -4.489 1.448 3.134 1.00 93.75 92 GLY A CA 1
ATOM 679 C C . GLY A 1 92 ? -4.941 2.485 4.140 1.00 93.75 92 GLY A C 1
ATOM 680 O O . GLY A 1 92 ? -5.383 2.121 5.226 1.00 93.75 92 GLY A O 1
ATOM 681 N N . VAL A 1 93 ? -4.892 3.762 3.771 1.00 92.31 93 VAL A N 1
ATOM 682 C CA . VAL A 1 93 ? -5.470 4.834 4.585 1.00 92.31 93 VAL A CA 1
ATOM 683 C C . VAL A 1 93 ? -6.985 4.654 4.702 1.00 92.31 93 VAL A C 1
ATOM 685 O O . VAL A 1 93 ? -7.511 4.770 5.806 1.00 92.31 93 VAL A O 1
ATOM 688 N N . ASP A 1 94 ? -7.677 4.337 3.603 1.00 93.19 94 ASP A N 1
ATOM 689 C CA . ASP A 1 94 ? -9.124 4.073 3.607 1.00 93.19 94 ASP A CA 1
ATOM 690 C C . ASP A 1 94 ? -9.481 2.892 4.526 1.00 93.19 94 ASP A C 1
ATOM 692 O O . ASP A 1 94 ? -10.311 3.034 5.423 1.00 93.19 94 ASP A O 1
ATOM 696 N N . ASP A 1 95 ? -8.765 1.770 4.413 1.00 94.94 95 ASP A N 1
ATOM 697 C CA . ASP A 1 95 ? -8.946 0.601 5.282 1.00 94.94 95 ASP A CA 1
ATOM 698 C C . ASP A 1 95 ? -8.756 0.955 6.769 1.00 94.94 95 ASP A C 1
ATOM 700 O O . ASP A 1 95 ? -9.533 0.535 7.630 1.00 94.94 95 ASP A O 1
ATOM 704 N N . GLN A 1 96 ? -7.730 1.749 7.091 1.00 93.31 96 GLN A N 1
ATOM 705 C CA . GLN A 1 96 ? -7.445 2.176 8.465 1.00 93.31 96 GLN A CA 1
ATOM 706 C C . GLN A 1 96 ? -8.508 3.140 9.009 1.00 93.31 96 GLN A C 1
ATOM 708 O O . GLN A 1 96 ? -8.833 3.088 10.200 1.00 93.31 96 GLN A O 1
ATOM 713 N N . ILE A 1 97 ? -9.081 3.993 8.155 1.00 91.19 97 ILE A N 1
ATOM 714 C CA . ILE A 1 97 ? -10.236 4.836 8.492 1.00 91.19 97 ILE A CA 1
ATOM 715 C C . ILE A 1 97 ? -11.455 3.949 8.758 1.00 91.19 97 ILE A C 1
ATOM 717 O O . ILE A 1 97 ? -12.095 4.127 9.788 1.00 91.19 97 ILE A O 1
ATOM 721 N N . VAL A 1 98 ? -11.736 2.947 7.920 1.00 92.38 98 VAL A N 1
ATOM 722 C CA . VAL A 1 98 ? -12.851 2.004 8.134 1.00 92.38 98 VAL A CA 1
ATOM 723 C C . VAL A 1 98 ? -12.705 1.255 9.463 1.00 92.38 98 VAL A C 1
ATOM 725 O O . VAL A 1 98 ? -13.676 1.146 10.216 1.00 92.38 98 VAL A O 1
ATOM 728 N N . ILE A 1 99 ? -11.499 0.772 9.786 1.00 91.62 99 ILE A N 1
ATOM 729 C CA . ILE A 1 99 ? -11.208 0.144 11.085 1.00 91.62 99 ILE A CA 1
ATOM 730 C C . ILE A 1 99 ? -11.469 1.143 12.216 1.00 91.62 99 ILE A C 1
ATOM 732 O O . ILE A 1 99 ? -12.190 0.829 13.163 1.00 91.62 99 ILE A O 1
ATOM 736 N N . SER A 1 100 ? -10.925 2.355 12.105 1.00 90.06 100 SER A N 1
ATOM 737 C CA . SER A 1 100 ? -11.071 3.394 13.127 1.00 90.06 100 SER A CA 1
ATOM 738 C C . SER A 1 100 ? -12.537 3.771 13.354 1.00 90.06 100 SER A C 1
ATOM 740 O O . SER A 1 100 ? -12.985 3.807 14.499 1.00 90.06 100 SER A O 1
ATOM 742 N N . ASP A 1 101 ? -13.310 3.983 12.293 1.00 88.12 101 ASP A N 1
ATOM 743 C CA . ASP A 1 101 ? -14.726 4.345 12.361 1.00 88.12 101 ASP A CA 1
ATOM 744 C C . ASP A 1 101 ? -15.577 3.240 12.994 1.00 88.12 101 ASP A C 1
ATOM 746 O O . ASP A 1 101 ? -16.393 3.511 13.882 1.00 88.12 101 ASP A O 1
ATOM 750 N N . GLU A 1 102 ? -15.380 1.982 12.597 1.00 87.31 102 GLU A N 1
ATOM 751 C CA . GLU A 1 102 ? -16.151 0.857 13.137 1.00 87.31 102 GLU A CA 1
ATOM 752 C C . GLU A 1 102 ? -15.853 0.640 14.635 1.00 87.31 102 GLU A C 1
ATOM 754 O O . GLU A 1 102 ? -16.746 0.306 15.424 1.00 87.31 102 GLU A O 1
ATOM 759 N N . LEU A 1 103 ? -14.618 0.912 15.069 1.00 84.56 103 LEU A N 1
ATOM 760 C CA . LEU A 1 103 ? -14.220 0.866 16.478 1.00 84.56 103 LEU A CA 1
ATOM 761 C C . LEU A 1 103 ? -14.736 2.067 17.283 1.00 84.56 103 LEU A C 1
ATOM 763 O O . LEU A 1 103 ? -15.195 1.891 18.416 1.00 84.56 103 LEU A O 1
ATOM 767 N N . LEU A 1 104 ? -14.710 3.269 16.706 1.00 81.12 104 LEU A N 1
ATOM 768 C CA . LEU A 1 104 ? -15.033 4.527 17.388 1.00 81.12 104 LEU A CA 1
ATOM 769 C C . LEU A 1 104 ? -16.506 4.919 17.321 1.00 81.12 104 LEU A C 1
ATOM 771 O O . LEU A 1 104 ? -16.893 5.850 18.034 1.00 81.12 104 LEU A O 1
ATOM 775 N N . ARG A 1 105 ? -17.333 4.217 16.534 1.00 77.12 105 ARG A N 1
ATOM 776 C CA . ARG A 1 105 ? -18.796 4.373 16.522 1.00 77.12 105 ARG A CA 1
ATOM 777 C C . ARG A 1 105 ? -19.355 4.325 17.949 1.00 77.12 105 ARG A C 1
ATOM 779 O O . ARG A 1 105 ? -19.549 3.251 18.539 1.00 77.12 105 ARG A O 1
ATOM 786 N N . LYS A 1 106 ? -19.587 5.520 18.499 1.00 6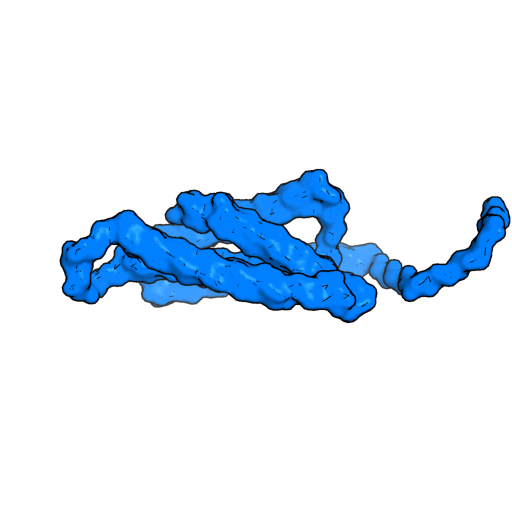0.94 106 LYS A N 1
ATOM 787 C CA . LYS A 1 106 ? -20.326 5.784 19.729 1.00 60.94 106 LYS A CA 1
ATOM 788 C C . LYS A 1 106 ? -21.810 5.747 19.375 1.00 60.94 106 LYS A C 1
ATOM 790 O O . LYS A 1 106 ? -22.239 6.471 18.492 1.00 60.94 106 LYS A O 1
ATOM 795 N N . GLU A 1 107 ? -22.548 4.916 20.102 1.00 55.66 107 GLU A N 1
ATOM 796 C CA . GLU A 1 107 ? -24.016 4.901 20.195 1.00 55.66 107 GLU A CA 1
ATOM 797 C C . GLU A 1 107 ? -24.799 4.134 19.115 1.00 55.66 107 GLU A C 1
ATOM 799 O O . GLU A 1 107 ? -24.971 4.558 17.980 1.00 55.66 107 GLU A O 1
ATOM 804 N N . GLN A 1 108 ? -25.299 2.960 19.527 1.00 51.00 108 GLN A N 1
ATOM 805 C CA . GLN A 1 108 ? -26.735 2.613 19.664 1.00 51.00 108 GLN A CA 1
ATOM 806 C C . GLN A 1 108 ? -26.915 1.095 19.845 1.00 51.00 108 GLN A C 1
ATOM 808 O O . GLN A 1 108 ? -27.908 0.637 20.398 1.00 51.00 108 GLN A O 1
ATOM 813 N N . GLN A 1 109 ? -25.920 0.298 19.453 1.00 52.00 109 GLN A N 1
ATOM 814 C CA . GLN A 1 109 ? -25.948 -1.158 19.579 1.00 52.00 109 GLN A CA 1
ATOM 815 C C . GLN A 1 109 ? -25.006 -1.592 20.708 1.00 52.00 109 GLN A C 1
ATOM 817 O O . GLN A 1 109 ? -23.852 -1.947 20.476 1.00 52.00 109 GLN A O 1
ATOM 822 N N . ILE A 1 110 ? -25.516 -1.568 21.943 1.00 53.53 110 ILE A N 1
ATOM 823 C CA . ILE A 1 110 ? -24.845 -2.071 23.163 1.00 53.53 110 ILE A CA 1
ATOM 824 C C . ILE A 1 110 ? -24.472 -3.573 23.033 1.00 53.53 110 ILE A C 1
ATOM 826 O O . ILE A 1 110 ? -23.706 -4.108 23.826 1.00 53.53 110 ILE A O 1
ATOM 830 N N . PHE A 1 111 ? -24.952 -4.254 21.987 1.00 55.88 111 PHE A N 1
ATOM 831 C CA . PHE A 1 111 ? -24.818 -5.695 21.784 1.00 55.88 111 PHE A CA 1
ATOM 832 C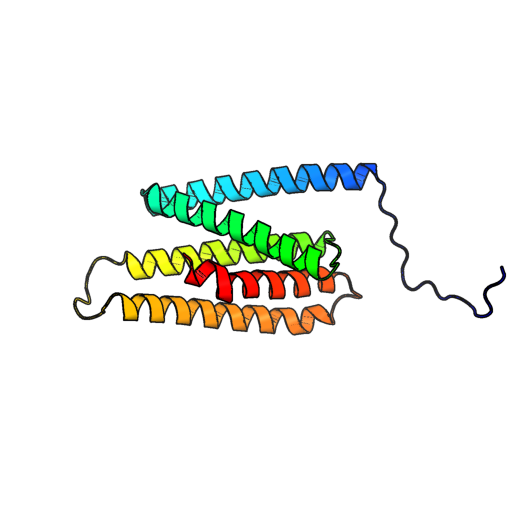 C . PHE A 1 111 ? -23.610 -6.144 20.949 1.00 55.88 111 PHE A C 1
ATOM 834 O O . PHE A 1 111 ? -23.321 -7.341 20.918 1.00 55.88 111 PHE A O 1
ATOM 841 N N . PHE A 1 112 ? -22.880 -5.240 20.283 1.00 58.41 112 PHE A N 1
ATOM 842 C CA . PHE A 1 112 ? -21.731 -5.650 19.468 1.00 58.41 112 PHE A CA 1
ATOM 843 C C . PHE A 1 112 ? -20.404 -5.543 20.223 1.00 58.41 112 PHE A C 1
ATOM 845 O O . PHE A 1 112 ? -19.864 -4.460 20.436 1.00 58.41 112 PHE A O 1
ATOM 852 N N . ASN A 1 113 ? -19.867 -6.716 20.577 1.00 78.75 113 ASN A N 1
ATOM 853 C CA . ASN A 1 113 ? -18.514 -6.912 21.096 1.00 78.75 113 ASN A CA 1
ATOM 854 C C . ASN A 1 113 ? -17.470 -6.353 20.101 1.00 78.75 113 ASN A C 1
ATOM 856 O O . ASN A 1 113 ? -17.649 -6.471 18.889 1.00 78.75 113 ASN A O 1
ATOM 860 N N . TRP A 1 114 ? -16.360 -5.798 20.596 1.00 80.94 114 TRP A N 1
ATOM 861 C CA . TRP A 1 114 ? -15.218 -5.297 19.809 1.00 80.94 114 TRP A CA 1
ATOM 862 C C . TRP A 1 114 ? -14.782 -6.256 18.691 1.00 80.94 114 TRP A C 1
ATOM 864 O O . TRP A 1 114 ? -14.520 -5.844 17.564 1.00 80.94 114 TRP A O 1
ATOM 874 N N . LYS A 1 115 ? -14.806 -7.564 18.972 1.00 84.75 115 LYS A N 1
ATOM 875 C CA . LYS A 1 115 ? -14.500 -8.615 17.989 1.00 84.75 115 LYS A CA 1
ATOM 876 C C . LYS A 1 115 ? -15.421 -8.582 16.762 1.00 84.75 115 LYS A C 1
ATOM 878 O O . LYS A 1 115 ? -14.980 -8.863 15.652 1.00 84.75 115 LYS A O 1
ATOM 883 N N . GLN A 1 116 ? -16.697 -8.251 16.955 1.00 86.56 116 GLN A N 1
ATOM 884 C CA . GLN A 1 116 ? -17.671 -8.177 15.870 1.00 86.56 116 GLN A CA 1
ATOM 885 C C . GLN A 1 116 ? -17.437 -6.960 14.975 1.00 86.56 116 GLN A C 1
ATOM 887 O O . GLN A 1 116 ? -17.538 -7.084 13.759 1.00 86.56 116 GLN A O 1
ATOM 892 N N . ARG A 1 117 ? -17.071 -5.822 15.572 1.00 86.31 117 ARG A N 1
ATOM 893 C CA . ARG A 1 117 ? -16.706 -4.587 14.864 1.00 86.31 117 ARG A CA 1
ATOM 894 C C . ARG A 1 117 ? -15.487 -4.801 13.970 1.00 86.31 117 ARG A C 1
ATOM 896 O O . ARG A 1 117 ? -15.556 -4.559 12.773 1.00 86.31 117 ARG A O 1
ATOM 903 N N . ILE A 1 118 ? -14.426 -5.403 14.510 1.00 89.50 118 ILE A N 1
ATOM 904 C CA . ILE A 1 118 ? -13.247 -5.783 13.715 1.00 89.50 118 ILE A CA 1
ATOM 905 C C . ILE A 1 118 ? -13.651 -6.720 12.570 1.00 89.50 118 ILE A C 1
ATOM 907 O O . ILE A 1 118 ? -13.266 -6.499 11.428 1.00 89.50 118 ILE A O 1
ATOM 911 N N . ARG A 1 119 ? -14.489 -7.734 12.834 1.00 91.06 119 ARG A N 1
ATOM 912 C CA . ARG A 1 119 ? -14.963 -8.644 11.779 1.00 91.06 119 ARG A CA 1
ATOM 913 C C . ARG A 1 119 ? -15.717 -7.908 10.664 1.00 91.06 119 ARG A C 1
ATOM 915 O O . ARG A 1 119 ? -15.540 -8.257 9.502 1.00 91.06 119 ARG A O 1
ATOM 922 N N . ASN A 1 120 ? -16.545 -6.921 11.006 1.00 90.88 120 ASN A N 1
ATOM 923 C CA . ASN A 1 120 ? -17.273 -6.108 10.029 1.00 90.88 120 ASN A CA 1
ATOM 924 C C . ASN A 1 120 ? -16.312 -5.258 9.187 1.00 90.88 120 ASN A C 1
ATOM 926 O O . ASN A 1 120 ? -16.414 -5.274 7.962 1.00 90.88 120 ASN A O 1
ATOM 930 N N . ALA A 1 121 ? -15.353 -4.581 9.825 1.00 93.44 121 ALA A N 1
ATOM 931 C CA . ALA A 1 121 ? -14.338 -3.795 9.126 1.00 93.44 121 ALA A CA 1
ATOM 932 C C . ALA A 1 121 ? -13.536 -4.673 8.153 1.00 93.44 121 ALA A C 1
ATOM 934 O O . ALA A 1 121 ? -13.460 -4.376 6.963 1.00 93.44 121 ALA A O 1
ATOM 935 N N . PHE A 1 122 ? -13.038 -5.824 8.615 1.00 95.00 122 PHE A N 1
ATOM 936 C CA . PHE A 1 122 ? -12.303 -6.760 7.762 1.00 95.00 122 PHE A CA 1
ATOM 937 C C . PHE A 1 122 ? -13.153 -7.353 6.636 1.00 95.00 122 PHE A C 1
ATOM 939 O O . PHE A 1 122 ? -12.621 -7.638 5.567 1.00 95.00 122 PHE A O 1
ATOM 946 N N . PHE A 1 123 ? -14.463 -7.520 6.825 1.00 95.50 123 PHE A N 1
ATOM 947 C CA . PHE A 1 123 ? -15.346 -7.939 5.737 1.00 95.50 123 PHE A CA 1
ATOM 948 C C . PHE A 1 123 ? -15.389 -6.896 4.608 1.00 95.50 123 PHE A C 1
ATOM 950 O O . PHE A 1 123 ? -15.276 -7.263 3.439 1.00 95.50 123 PHE A O 1
ATOM 957 N N . ILE A 1 124 ? -15.490 -5.607 4.955 1.00 95.56 124 ILE A N 1
ATOM 958 C CA . ILE A 1 124 ? -15.471 -4.497 3.988 1.00 95.56 124 ILE A CA 1
ATOM 959 C C . ILE A 1 124 ? -14.117 -4.446 3.266 1.00 95.56 124 ILE A C 1
ATOM 961 O O . ILE A 1 124 ? -14.080 -4.444 2.035 1.00 95.56 124 ILE A O 1
ATOM 965 N N . ILE A 1 125 ? -13.018 -4.500 4.025 1.00 96.69 125 ILE A N 1
ATOM 966 C CA . ILE A 1 125 ? -11.643 -4.471 3.501 1.00 96.69 125 ILE A CA 1
ATOM 967 C C . ILE A 1 125 ? -11.405 -5.632 2.529 1.00 96.69 125 ILE A C 1
ATOM 969 O O . ILE A 1 125 ? -10.924 -5.437 1.415 1.00 96.69 125 ILE A O 1
ATOM 973 N N . MET A 1 126 ? -11.798 -6.854 2.903 1.00 97.56 126 MET A N 1
ATOM 974 C CA . MET A 1 126 ? -11.635 -8.023 2.036 1.00 97.56 126 MET A CA 1
ATOM 975 C C . MET A 1 126 ? -12.476 -7.913 0.756 1.00 97.56 126 MET A C 1
ATOM 977 O O . MET A 1 126 ? -12.010 -8.296 -0.317 1.00 97.56 126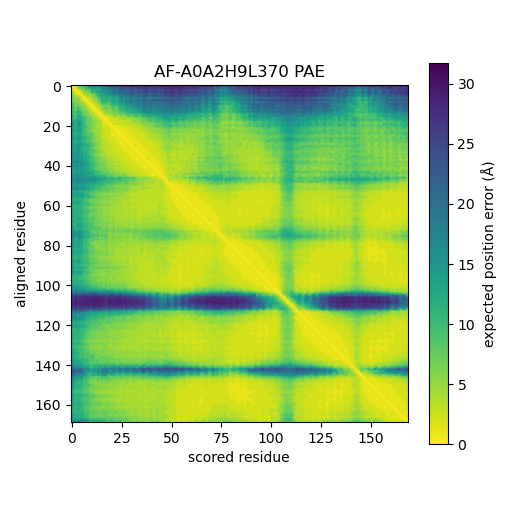 MET A O 1
ATOM 981 N N . ALA A 1 127 ? -13.695 -7.370 0.827 1.00 97.00 127 ALA A N 1
ATOM 982 C CA . ALA A 1 127 ? -14.521 -7.149 -0.360 1.00 97.00 127 ALA A CA 1
ATOM 983 C C . ALA A 1 127 ? -13.887 -6.123 -1.323 1.00 97.00 127 ALA A C 1
ATOM 985 O O . ALA A 1 127 ? -13.838 -6.357 -2.538 1.00 97.00 127 ALA A O 1
ATOM 986 N N . ALA A 1 128 ? -13.348 -5.022 -0.788 1.00 96.56 128 ALA A N 1
ATOM 987 C CA . ALA A 1 128 ? -12.623 -4.014 -1.562 1.00 96.56 128 ALA A CA 1
ATOM 988 C C . ALA A 1 128 ? -11.332 -4.583 -2.182 1.00 96.56 128 ALA A C 1
ATOM 990 O O . ALA A 1 128 ? -11.055 -4.355 -3.367 1.00 96.56 128 ALA A O 1
ATOM 991 N N . TYR A 1 129 ? -10.594 -5.400 -1.424 1.00 97.50 129 TYR A N 1
ATOM 992 C CA . TYR A 1 129 ? -9.413 -6.126 -1.893 1.00 97.50 129 TYR A CA 1
ATOM 993 C C . TYR A 1 129 ? -9.721 -6.984 -3.120 1.00 97.50 129 TYR A C 1
ATOM 995 O O . TYR A 1 129 ? -9.101 -6.803 -4.170 1.00 97.50 129 TYR A O 1
ATOM 1003 N N . PHE A 1 130 ? -10.707 -7.882 -3.023 1.00 97.81 130 PHE A N 1
ATOM 1004 C CA . PHE A 1 130 ? -11.055 -8.769 -4.134 1.00 97.81 130 PHE A CA 1
ATOM 1005 C C . PHE A 1 130 ? -11.513 -7.989 -5.364 1.00 97.81 130 PHE A C 1
ATOM 1007 O O . PHE A 1 130 ? -11.091 -8.305 -6.476 1.00 97.81 130 PHE A O 1
ATOM 1014 N N . THR A 1 131 ? -12.316 -6.942 -5.171 1.00 96.62 131 THR A N 1
ATOM 1015 C CA . THR A 1 131 ? -12.766 -6.074 -6.268 1.00 96.62 131 THR A CA 1
ATOM 1016 C C . THR A 1 131 ? -11.577 -5.447 -6.991 1.00 96.62 131 THR A C 1
ATOM 1018 O O . THR A 1 131 ? -11.505 -5.481 -8.221 1.00 96.62 131 THR A O 1
ATOM 1021 N N . THR A 1 132 ? -10.603 -4.938 -6.235 1.00 95.69 132 THR A N 1
ATOM 1022 C CA . THR A 1 132 ? 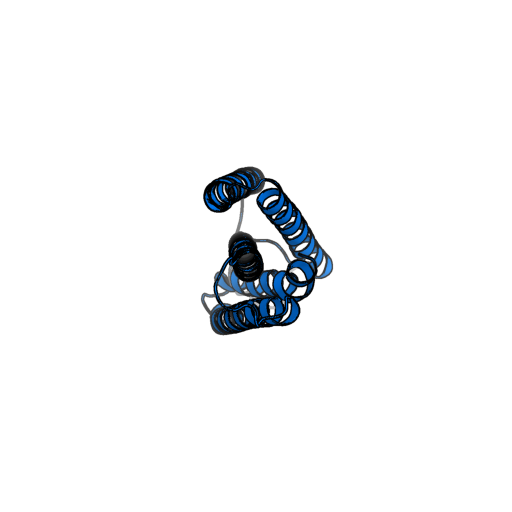-9.420 -4.294 -6.810 1.00 95.69 132 THR A CA 1
ATOM 1023 C C . THR A 1 132 ? -8.519 -5.300 -7.517 1.00 95.69 132 THR A C 1
ATOM 1025 O O . THR A 1 132 ? -8.096 -5.053 -8.645 1.00 95.69 132 THR A O 1
ATOM 1028 N N . VAL A 1 133 ? -8.273 -6.470 -6.921 1.00 96.62 133 VAL A N 1
ATOM 1029 C CA . VAL A 1 133 ? -7.485 -7.535 -7.563 1.00 96.62 133 VAL A CA 1
ATOM 1030 C C . VAL A 1 133 ? -8.128 -7.963 -8.879 1.00 96.62 133 VAL A C 1
ATOM 1032 O O . VAL A 1 133 ? -7.444 -8.008 -9.902 1.00 96.62 133 VAL A O 1
ATOM 1035 N N . VAL A 1 134 ? -9.441 -8.214 -8.884 1.00 96.38 134 VAL A N 1
ATOM 1036 C CA . VAL A 1 134 ? -10.181 -8.595 -10.095 1.00 96.38 134 VAL A CA 1
ATOM 1037 C C . VAL A 1 134 ? -10.097 -7.501 -11.161 1.00 96.38 134 VAL A C 1
ATOM 1039 O O . VAL A 1 134 ? -9.884 -7.822 -12.331 1.00 96.38 134 VAL A O 1
ATOM 1042 N N . ALA A 1 135 ? -10.180 -6.225 -10.776 1.00 93.81 135 ALA A N 1
ATOM 1043 C CA . ALA A 1 135 ? -10.019 -5.100 -11.698 1.00 93.81 135 ALA A CA 1
ATOM 1044 C C . ALA A 1 135 ? -8.607 -5.020 -12.313 1.00 93.81 135 ALA A C 1
ATOM 1046 O O . ALA A 1 135 ? -8.460 -4.608 -13.464 1.00 93.81 135 ALA A O 1
ATOM 1047 N N . MET A 1 136 ? -7.569 -5.454 -11.591 1.00 94.81 136 MET A N 1
ATOM 1048 C CA . MET A 1 136 ? -6.184 -5.439 -12.080 1.00 94.81 136 MET A CA 1
ATOM 1049 C C . MET A 1 136 ? -5.855 -6.600 -13.033 1.00 94.81 136 MET A C 1
ATOM 1051 O O . MET A 1 136 ? -4.992 -6.448 -13.903 1.00 94.81 136 MET A O 1
ATOM 1055 N N . LEU A 1 137 ? -6.551 -7.740 -12.942 1.00 93.00 137 LEU A N 1
ATOM 1056 C CA . LEU A 1 137 ? -6.322 -8.908 -13.810 1.00 93.00 137 LEU A CA 1
ATOM 1057 C C . LEU A 1 137 ? -6.379 -8.608 -15.324 1.00 93.00 137 LEU A C 1
ATOM 1059 O O . LEU A 1 137 ? -5.459 -9.025 -16.037 1.00 93.00 137 LEU A O 1
ATOM 1063 N N . PRO A 1 138 ? -7.400 -7.910 -15.866 1.00 91.62 138 PRO A N 1
ATOM 1064 C CA . PRO A 1 138 ? -7.408 -7.549 -17.282 1.00 91.62 138 PRO A CA 1
ATOM 1065 C C . PRO A 1 138 ? -6.303 -6.541 -17.628 1.00 91.62 138 PRO A C 1
ATOM 1067 O O . PRO A 1 138 ? -5.699 -6.651 -18.696 1.00 91.62 138 PRO A O 1
ATOM 1070 N N . LEU A 1 139 ? -5.969 -5.612 -16.721 1.00 91.06 139 LEU A N 1
ATOM 1071 C CA . LEU A 1 139 ? -4.911 -4.616 -16.933 1.00 91.06 139 LEU A CA 1
ATOM 1072 C C . LEU A 1 139 ? -3.525 -5.249 -17.096 1.00 91.06 139 LEU A C 1
ATOM 1074 O O . LEU A 1 139 ? -2.722 -4.747 -17.879 1.00 91.06 139 LEU A O 1
ATOM 1078 N N . MET A 1 140 ? -3.258 -6.387 -16.448 1.00 86.12 140 MET A N 1
ATOM 1079 C CA . MET A 1 140 ? -1.998 -7.124 -16.627 1.00 86.12 140 MET A CA 1
ATOM 1080 C C . MET A 1 140 ? -1.756 -7.573 -18.076 1.00 86.12 140 MET A C 1
ATOM 1082 O O . MET A 1 140 ? -0.603 -7.772 -18.471 1.00 86.12 140 MET A O 1
ATOM 1086 N N . ARG A 1 141 ? -2.826 -7.764 -18.858 1.00 84.00 141 ARG A N 1
ATOM 1087 C CA . ARG A 1 141 ? -2.763 -8.142 -20.280 1.00 84.00 141 ARG A CA 1
ATOM 1088 C C . ARG A 1 141 ? -3.033 -6.966 -21.225 1.00 84.00 141 ARG A C 1
ATOM 1090 O O . ARG A 1 141 ? -2.839 -7.111 -22.429 1.00 84.00 141 ARG A O 1
ATOM 1097 N N . ALA A 1 142 ? -3.460 -5.818 -20.703 1.00 79.38 142 ALA A N 1
ATOM 1098 C CA . ALA A 1 142 ? -3.798 -4.640 -21.490 1.00 79.38 142 ALA A CA 1
ATOM 1099 C C . ALA A 1 142 ? -2.574 -3.743 -21.769 1.00 79.38 142 ALA A C 1
ATOM 1101 O O . ALA A 1 142 ? -1.603 -3.704 -21.013 1.00 79.38 142 ALA A O 1
ATOM 1102 N N . GLY A 1 143 ? -2.639 -2.973 -22.861 1.00 66.38 143 GLY A N 1
ATOM 1103 C CA . GLY A 1 143 ? -1.789 -1.791 -23.057 1.00 66.38 143 GLY A CA 1
ATOM 1104 C C . GLY A 1 143 ? -0.308 -2.043 -23.360 1.00 66.38 143 GLY A C 1
ATOM 1105 O O . GLY A 1 143 ? 0.529 -1.264 -22.914 1.00 66.38 143 GLY A O 1
ATOM 1106 N N . ALA A 1 144 ? 0.035 -3.110 -24.095 1.00 65.56 144 ALA A N 1
ATOM 1107 C CA . ALA A 1 144 ? 1.401 -3.369 -24.587 1.00 65.56 144 ALA A CA 1
ATOM 1108 C C . ALA A 1 144 ? 2.498 -3.294 -23.496 1.00 65.56 144 ALA A C 1
ATOM 1110 O O . ALA A 1 144 ? 3.602 -2.806 -23.728 1.00 65.56 144 ALA A O 1
ATOM 1111 N N . GLY A 1 145 ? 2.180 -3.753 -22.280 1.00 69.56 145 GLY A N 1
ATOM 1112 C CA . GLY A 1 145 ? 3.107 -3.777 -21.145 1.00 69.56 145 GLY A CA 1
ATOM 1113 C C . GLY A 1 145 ? 3.181 -2.483 -20.327 1.00 69.56 145 GLY A C 1
ATOM 1114 O O . GLY A 1 145 ? 3.679 -2.540 -19.208 1.00 69.56 145 GLY A O 1
ATOM 1115 N N . LEU A 1 146 ? 2.626 -1.360 -20.803 1.00 75.62 146 LEU A N 1
ATOM 1116 C CA . LEU A 1 146 ? 2.665 -0.070 -20.090 1.00 75.62 146 LEU A CA 1
ATOM 1117 C C . LEU A 1 146 ? 1.894 -0.098 -18.762 1.00 75.62 146 LEU A C 1
ATOM 1119 O O . LEU A 1 146 ? 2.320 0.505 -17.785 1.00 75.62 146 LEU A O 1
ATOM 1123 N N . LEU A 1 147 ? 0.766 -0.811 -18.713 1.00 86.06 147 LEU A N 1
ATOM 1124 C CA . LEU A 1 147 ? -0.084 -0.917 -17.517 1.00 86.06 147 LEU A CA 1
ATOM 1125 C C . LEU A 1 147 ? 0.259 -2.127 -16.643 1.00 86.06 147 LEU A C 1
ATOM 1127 O O . LEU A 1 147 ? -0.263 -2.274 -15.538 1.00 86.06 147 LEU A O 1
ATOM 1131 N N . LYS A 1 148 ? 1.148 -3.000 -17.125 1.00 87.56 148 LYS A N 1
ATOM 1132 C CA . LYS A 1 148 ? 1.516 -4.229 -16.423 1.00 87.56 148 LYS A CA 1
ATOM 1133 C C . LYS A 1 148 ? 2.258 -3.921 -15.122 1.00 87.56 148 LYS A C 1
ATOM 1135 O O . LYS A 1 148 ? 1.985 -4.572 -14.117 1.00 87.56 148 LYS A O 1
ATOM 1140 N N . GLY A 1 149 ? 3.144 -2.919 -15.149 1.00 88.94 149 GLY A N 1
ATOM 1141 C CA . GLY A 1 149 ? 3.857 -2.413 -13.973 1.00 88.94 149 GLY A CA 1
ATOM 1142 C C . GLY A 1 149 ? 2.901 -1.996 -12.865 1.00 88.94 149 GLY A C 1
ATOM 1143 O O . GLY A 1 149 ? 2.939 -2.530 -11.761 1.00 88.94 149 GLY A O 1
ATOM 1144 N N . PHE A 1 150 ? 1.963 -1.127 -13.227 1.00 92.19 150 PHE A N 1
ATOM 1145 C CA . PHE A 1 150 ? 0.898 -0.660 -12.352 1.00 92.19 150 PHE A CA 1
ATOM 1146 C C . PHE A 1 150 ? 0.080 -1.809 -11.753 1.00 92.19 150 PHE A C 1
ATOM 1148 O O . PHE A 1 150 ? 0.015 -1.936 -10.535 1.00 92.19 150 PHE A O 1
ATOM 1155 N N . ALA A 1 151 ? -0.474 -2.694 -12.588 1.00 93.62 151 ALA A N 1
ATOM 1156 C CA . ALA A 1 151 ? -1.351 -3.766 -12.121 1.00 93.62 151 ALA A CA 1
ATOM 1157 C C . ALA A 1 151 ? -0.655 -4.719 -11.136 1.00 93.62 151 ALA A C 1
ATOM 1159 O O . ALA A 1 151 ? -1.215 -5.054 -10.092 1.00 93.62 151 ALA A O 1
ATOM 1160 N N . ILE A 1 152 ? 0.579 -5.136 -11.444 1.00 92.12 152 ILE A N 1
ATOM 1161 C CA . ILE A 1 152 ? 1.349 -6.041 -10.580 1.00 92.12 152 ILE A CA 1
ATOM 1162 C C . ILE A 1 152 ? 1.676 -5.358 -9.254 1.00 92.12 152 ILE A C 1
ATOM 1164 O O . ILE A 1 152 ? 1.446 -5.939 -8.193 1.00 92.12 152 ILE A O 1
ATOM 1168 N N . THR A 1 153 ? 2.175 -4.123 -9.300 1.00 93.38 153 THR A N 1
ATOM 1169 C CA . THR A 1 153 ? 2.552 -3.400 -8.085 1.00 93.38 153 THR A CA 1
ATOM 1170 C C . THR A 1 153 ? 1.341 -3.073 -7.213 1.00 93.38 153 THR A C 1
ATOM 1172 O O . THR A 1 153 ? 1.442 -3.201 -5.997 1.00 93.38 153 THR A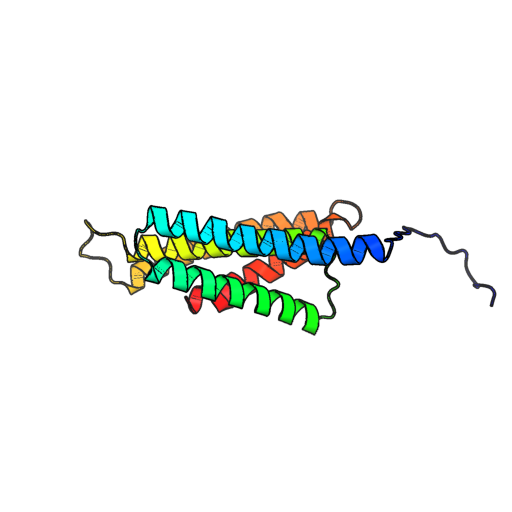 O 1
ATOM 1175 N N . THR A 1 154 ? 0.180 -2.754 -7.794 1.00 95.19 154 THR A N 1
ATOM 1176 C CA . THR A 1 154 ? -1.068 -2.574 -7.035 1.00 95.19 154 THR A CA 1
ATOM 1177 C C . THR A 1 154 ? -1.514 -3.867 -6.356 1.00 95.19 154 THR A C 1
ATOM 1179 O O . THR A 1 154 ? -1.818 -3.845 -5.166 1.00 95.19 154 THR A O 1
ATOM 1182 N N . ILE A 1 155 ? -1.518 -5.004 -7.064 1.00 95.62 155 ILE A N 1
ATOM 1183 C CA . ILE A 1 155 ? -1.906 -6.294 -6.466 1.00 95.62 155 ILE A CA 1
ATOM 1184 C C . ILE A 1 155 ? -0.980 -6.642 -5.298 1.00 95.62 155 ILE A C 1
ATOM 1186 O O . ILE A 1 155 ? -1.466 -7.006 -4.226 1.00 95.62 155 ILE A O 1
ATOM 1190 N N . ILE A 1 156 ? 0.337 -6.517 -5.487 1.00 94.56 156 ILE A N 1
ATOM 1191 C CA . ILE A 1 156 ? 1.321 -6.777 -4.428 1.00 94.56 156 ILE A CA 1
ATOM 1192 C C . ILE A 1 156 ? 1.095 -5.819 -3.260 1.00 94.56 156 ILE A C 1
ATOM 1194 O O . ILE A 1 156 ? 1.014 -6.268 -2.120 1.00 94.56 156 ILE A O 1
ATOM 1198 N N . GLY A 1 157 ? 0.951 -4.524 -3.546 1.00 95.31 157 GLY A N 1
ATOM 1199 C CA . GLY A 1 157 ? 0.805 -3.486 -2.536 1.00 95.31 157 GLY A CA 1
ATOM 1200 C C . GLY A 1 157 ? -0.398 -3.706 -1.633 1.00 95.31 157 GLY A C 1
ATOM 1201 O O . GLY A 1 157 ? -0.243 -3.816 -0.421 1.00 95.31 157 GLY A O 1
ATOM 1202 N N . ILE A 1 158 ? -1.581 -3.872 -2.223 1.00 96.88 158 ILE A N 1
ATOM 1203 C CA . ILE A 1 158 ? -2.807 -4.084 -1.448 1.00 96.88 158 ILE A CA 1
ATOM 1204 C C . ILE A 1 158 ? -2.776 -5.452 -0.748 1.00 96.88 158 ILE A C 1
ATOM 1206 O O . ILE A 1 158 ? -3.253 -5.564 0.375 1.00 96.88 158 ILE A O 1
ATOM 1210 N N . SER A 1 159 ? -2.166 -6.487 -1.342 1.00 96.81 159 SER A N 1
ATOM 1211 C CA . SER A 1 159 ? -2.023 -7.791 -0.668 1.00 96.81 159 SER A CA 1
ATOM 1212 C C . SER A 1 159 ? -1.134 -7.693 0.574 1.00 96.81 159 SER A C 1
ATOM 1214 O O . SER A 1 159 ? -1.521 -8.161 1.643 1.00 96.81 159 SER A O 1
ATOM 1216 N N . VAL A 1 160 ? 0.035 -7.054 0.463 1.00 96.12 160 VAL A N 1
ATOM 1217 C CA . VAL A 1 160 ? 0.913 -6.773 1.613 1.00 96.12 160 VAL A CA 1
ATOM 1218 C C . VAL A 1 160 ? 0.148 -5.986 2.666 1.00 96.12 160 VAL A C 1
ATOM 1220 O O . VAL A 1 160 ? 0.198 -6.317 3.848 1.00 96.12 160 VAL A O 1
ATOM 1223 N N . GLY A 1 161 ? -0.617 -4.997 2.225 1.00 95.06 161 GLY A N 1
ATOM 1224 C CA . GLY A 1 161 ? -1.474 -4.228 3.090 1.00 95.06 161 GLY A CA 1
ATOM 1225 C C . GLY A 1 161 ? -2.448 -5.088 3.892 1.00 95.06 161 GLY A C 1
ATOM 1226 O O . GLY A 1 161 ? -2.340 -5.201 5.115 1.00 95.06 161 GLY A O 1
ATOM 1227 N N . VAL A 1 162 ? -3.395 -5.713 3.196 1.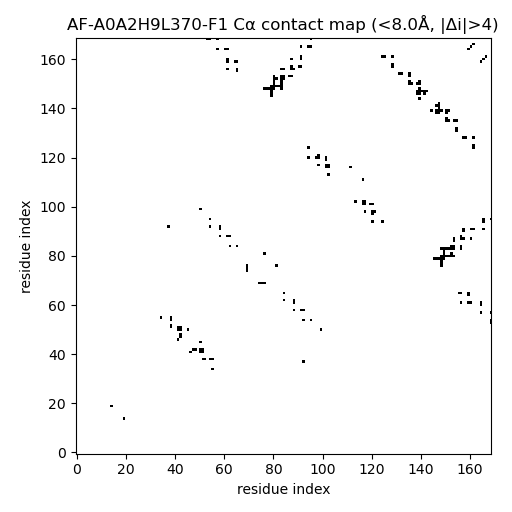00 96.19 162 VAL A N 1
ATOM 1228 C CA . VAL A 1 162 ? -4.528 -6.460 3.769 1.00 96.19 162 VAL A CA 1
ATOM 1229 C C . VAL A 1 162 ? -4.076 -7.627 4.640 1.00 96.19 162 VAL A C 1
ATOM 1231 O O . VAL A 1 162 ? -4.687 -7.880 5.677 1.00 96.19 162 VAL A O 1
ATOM 1234 N N . PHE A 1 163 ? -3.004 -8.326 4.260 1.00 96.12 163 PHE A N 1
ATOM 1235 C CA . PHE A 1 163 ? -2.549 -9.508 4.994 1.00 96.12 163 PHE A CA 1
ATOM 1236 C C . PHE A 1 163 ? -1.536 -9.208 6.102 1.00 96.12 163 PHE A C 1
ATOM 1238 O O . PHE A 1 163 ? -1.376 -10.047 6.986 1.00 96.12 163 PHE A O 1
ATOM 1245 N N . ILE A 1 164 ? -0.855 -8.056 6.077 1.00 95.25 164 ILE A N 1
ATOM 1246 C CA . ILE A 1 164 ? 0.209 -7.746 7.045 1.00 95.25 164 ILE A CA 1
ATOM 1247 C C . ILE A 1 164 ? -0.113 -6.486 7.840 1.00 95.25 164 ILE A C 1
ATOM 1249 O O . ILE A 1 164 ? -0.182 -6.544 9.066 1.00 95.25 164 ILE A O 1
ATOM 1253 N N . THR A 1 165 ? -0.309 -5.346 7.179 1.00 94.06 165 THR A N 1
ATOM 1254 C CA . THR A 1 165 ? -0.376 -4.067 7.897 1.00 94.06 165 THR A CA 1
ATOM 1255 C C . THR A 1 165 ? -1.745 -3.774 8.500 1.00 94.06 165 THR A C 1
ATOM 1257 O O . THR A 1 165 ? -1.784 -3.231 9.598 1.00 94.06 165 THR A O 1
ATOM 1260 N N . ARG A 1 166 ? -2.865 -4.174 7.872 1.00 93.75 166 ARG A N 1
ATOM 1261 C CA . ARG A 1 166 ? -4.213 -3.964 8.457 1.00 93.75 166 ARG A CA 1
ATOM 1262 C C . ARG A 1 166 ? -4.442 -4.818 9.709 1.00 93.75 166 ARG A C 1
ATOM 1264 O O . ARG A 1 166 ? -4.989 -4.288 10.661 1.00 93.75 166 ARG A O 1
ATOM 1271 N N . PRO A 1 167 ? -4.027 -6.099 9.769 1.00 92.12 167 PRO A N 1
ATOM 1272 C CA . PRO A 1 167 ? -4.104 -6.880 11.007 1.00 92.12 167 PRO A CA 1
ATOM 1273 C C . PRO A 1 167 ? -3.200 -6.365 12.132 1.00 92.12 167 PRO A C 1
ATOM 1275 O O . PRO A 1 167 ? -3.456 -6.673 13.293 1.00 92.12 167 PRO A O 1
ATOM 1278 N N . ALA A 1 168 ? -2.129 -5.641 11.7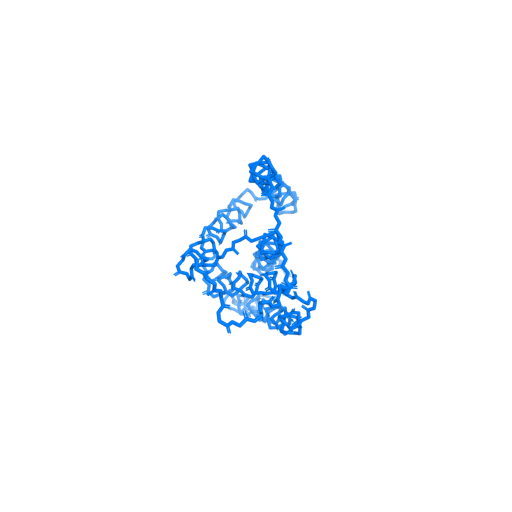91 1.00 91.00 168 ALA A N 1
ATOM 1279 C CA . ALA A 1 168 ? -1.200 -5.062 12.757 1.00 91.00 168 ALA A CA 1
ATOM 1280 C C . ALA A 1 168 ? -1.637 -3.681 13.279 1.00 91.00 168 ALA A C 1
ATOM 1282 O O . ALA A 1 168 ? -1.126 -3.255 14.314 1.00 91.00 168 ALA A O 1
ATOM 1283 N N . PHE A 1 169 ? -2.531 -2.996 12.559 1.00 89.38 169 PHE A N 1
ATOM 1284 C CA . PHE A 1 169 ? -3.113 -1.706 12.931 1.00 89.38 169 PHE A CA 1
ATOM 1285 C C . PHE A 1 169 ? -4.277 -1.885 13.911 1.00 89.38 169 PHE A C 1
ATOM 1287 O O . PHE A 1 169 ? -4.298 -1.144 14.919 1.00 89.38 169 PHE A O 1
#

Sequence (169 aa):
GSLPVKLNIVKTDAISPALGEKFVKNAFFIGFLAIVGVSLIVFLIYRRIEISLSIIITVIAEVILILGVAALIGWNIDIAAIAGIIIAIGSGVDDQIVISDELLRKEQQIFFNWKQRIRNAFFIIMAAYFTTVVAMLPLMRAGAGLLKGFAITTIIGISVGVFITRPAF

Foldseek 3Di:
DDDPDDDDDPDDDDDDVVNVVVVVVVLVVVVVVVLVVLLVVVCVVVVDNVLSVLLSVLLVVLLVVLVVVCVVVVNDQDPLLSVLLVLLSVLLSVLSVQLVCLQPDDDDCPPDDNVNSLVVSLVVLVVVLVVLLVVLVVQCVDDSRPNVSNSVSNNSSNCCRSVPRSVVD